Protein AF-A0A2N0QKR6-F1 (afdb_monomer)

pLDDT: mean 96.65, std 2.63, range [87.06, 98.75]

Structure (mmCIF, N/CA/C/O backbone):
data_AF-A0A2N0QKR6-F1
#
_entry.id   AF-A0A2N0QKR6-F1
#
loop_
_atom_site.group_PDB
_atom_site.id
_atom_site.type_symbol
_atom_site.label_atom_id
_atom_site.label_alt_id
_atom_site.label_comp_id
_atom_site.label_asym_id
_atom_site.label_entity_id
_atom_site.label_seq_id
_atom_site.pdbx_PDB_ins_code
_atom_site.Cartn_x
_atom_site.Cartn_y
_atom_site.Cartn_z
_atom_site.occupancy
_atom_site.B_iso_or_equiv
_atom_site.auth_seq_id
_atom_site.auth_comp_id
_atom_site.auth_asym_id
_atom_site.auth_atom_id
_atom_site.pdbx_PDB_model_num
ATOM 1 N N . LEU A 1 1 ? -4.025 -8.467 -6.795 1.00 97.25 1 LEU A N 1
ATOM 2 C CA . LEU A 1 1 ? -3.074 -8.120 -7.881 1.00 97.25 1 LEU A CA 1
ATOM 3 C C . LEU A 1 1 ? -3.768 -7.174 -8.855 1.00 97.25 1 LEU A C 1
ATOM 5 O O . LEU A 1 1 ? -4.912 -7.439 -9.198 1.00 97.25 1 LEU A O 1
ATOM 9 N N . PHE A 1 2 ? -3.111 -6.098 -9.286 1.00 98.62 2 PHE A N 1
ATOM 10 C CA . PHE A 1 2 ? -3.613 -5.198 -10.328 1.00 98.62 2 PHE A CA 1
ATOM 11 C C . PHE A 1 2 ? -2.567 -5.049 -11.436 1.00 98.62 2 PHE A C 1
ATOM 13 O O . PHE A 1 2 ? -1.386 -4.848 -11.144 1.00 98.62 2 PHE A O 1
ATOM 20 N N . THR A 1 3 ? -3.000 -5.113 -12.695 1.00 98.19 3 THR A N 1
ATOM 21 C CA . THR A 1 3 ? -2.127 -4.986 -13.870 1.00 98.19 3 THR A CA 1
ATOM 22 C C . THR A 1 3 ? -2.751 -4.052 -14.900 1.00 98.19 3 THR A C 1
ATOM 24 O O . THR A 1 3 ? -3.921 -4.194 -15.251 1.00 98.19 3 THR A O 1
ATOM 27 N N . ARG A 1 4 ? -1.953 -3.100 -15.397 1.00 97.62 4 ARG A N 1
ATOM 28 C CA . ARG A 1 4 ? -2.299 -2.180 -16.488 1.00 97.62 4 ARG A CA 1
ATOM 29 C C . ARG A 1 4 ? -1.082 -2.008 -17.395 1.00 97.62 4 ARG A C 1
ATOM 31 O O . ARG A 1 4 ? -0.143 -1.306 -17.027 1.00 97.62 4 ARG A O 1
ATOM 38 N N . GLY A 1 5 ? -1.108 -2.617 -18.581 1.00 96.88 5 GLY A N 1
ATOM 39 C CA . GLY A 1 5 ? 0.080 -2.687 -19.440 1.00 96.88 5 GLY A CA 1
ATOM 40 C C . GLY A 1 5 ? 1.240 -3.355 -18.693 1.00 96.88 5 GLY A C 1
ATOM 41 O O . GLY A 1 5 ? 1.019 -4.350 -18.013 1.00 96.88 5 GLY A O 1
ATOM 42 N N . GLN A 1 6 ? 2.433 -2.760 -18.752 1.00 97.31 6 GLN A N 1
ATOM 43 C CA . GLN A 1 6 ? 3.631 -3.198 -18.012 1.00 97.31 6 GLN A CA 1
ATOM 44 C C . GLN A 1 6 ? 3.772 -2.507 -16.641 1.00 97.31 6 GLN A C 1
ATOM 46 O O . GLN A 1 6 ? 4.870 -2.254 -16.153 1.00 97.31 6 GLN A O 1
ATOM 51 N N . THR A 1 7 ? 2.650 -2.122 -16.034 1.00 98.19 7 THR A N 1
ATOM 52 C CA . THR A 1 7 ? 2.602 -1.696 -14.636 1.00 98.19 7 THR A CA 1
ATOM 53 C C . THR A 1 7 ? 1.799 -2.716 -13.851 1.00 98.19 7 THR A C 1
ATOM 55 O O . THR A 1 7 ? 0.594 -2.869 -14.072 1.00 98.19 7 THR A O 1
ATOM 58 N N . GLN A 1 8 ? 2.449 -3.371 -12.894 1.00 98.50 8 GLN A N 1
ATOM 59 C CA . GLN A 1 8 ? 1.845 -4.386 -12.044 1.00 98.50 8 GLN A CA 1
ATOM 60 C C . GLN A 1 8 ? 2.152 -4.100 -10.573 1.00 98.50 8 GLN A C 1
ATOM 62 O O . GLN A 1 8 ? 3.306 -3.918 -10.188 1.00 98.50 8 GLN A O 1
ATOM 67 N N . ALA A 1 9 ? 1.104 -4.075 -9.749 1.00 98.50 9 ALA A N 1
ATOM 68 C CA . ALA A 1 9 ? 1.206 -3.900 -8.306 1.00 98.50 9 ALA A CA 1
ATOM 69 C C . ALA A 1 9 ? 0.435 -5.009 -7.581 1.00 98.50 9 ALA A C 1
ATOM 71 O O . ALA A 1 9 ? -0.760 -5.234 -7.819 1.00 98.50 9 ALA A O 1
ATOM 72 N N . LEU A 1 10 ? 1.116 -5.697 -6.671 1.00 98.62 10 LEU A N 1
ATOM 73 C CA . LEU A 1 10 ? 0.517 -6.638 -5.739 1.00 98.62 10 LEU A CA 1
ATOM 74 C C . LEU A 1 10 ? 0.330 -5.928 -4.403 1.00 98.62 10 LEU A C 1
ATOM 76 O O . LEU A 1 10 ? 1.304 -5.617 -3.728 1.00 98.62 10 LEU A O 1
ATOM 80 N N . SER A 1 11 ? -0.920 -5.669 -4.024 1.00 98.50 11 SER A N 1
ATOM 81 C CA . SER A 1 11 ? -1.217 -5.161 -2.689 1.00 98.50 11 SER A CA 1
ATOM 82 C C . SER A 1 11 ? -1.741 -6.275 -1.796 1.00 9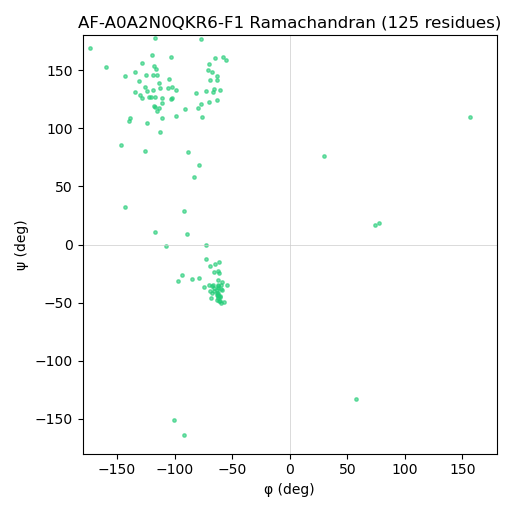8.50 11 SER A C 1
ATOM 84 O O . SER A 1 11 ? -2.585 -7.060 -2.230 1.00 98.50 11 SER A O 1
ATOM 86 N N . ILE A 1 12 ? -1.229 -6.326 -0.570 1.00 98.69 12 ILE A N 1
ATOM 87 C CA . ILE A 1 12 ? -1.669 -7.220 0.496 1.00 98.69 12 ILE A CA 1
ATOM 88 C C . ILE A 1 12 ? -2.212 -6.354 1.630 1.00 98.69 12 ILE A C 1
ATOM 90 O O . ILE A 1 12 ? -1.522 -5.442 2.092 1.00 98.69 12 ILE A O 1
ATOM 94 N N . CYS A 1 13 ? -3.436 -6.642 2.068 1.00 98.69 13 CYS A N 1
ATOM 95 C CA . CYS A 1 13 ? -4.049 -6.019 3.234 1.00 98.69 13 CYS A CA 1
ATOM 96 C C . CYS A 1 13 ? -3.907 -6.950 4.444 1.00 98.69 13 CYS A C 1
ATOM 98 O O . CYS A 1 13 ? -4.177 -8.146 4.357 1.00 98.69 13 CYS A O 1
ATOM 100 N N . THR A 1 14 ? -3.477 -6.407 5.576 1.00 98.69 14 THR A N 1
ATOM 101 C CA . THR A 1 14 ? -3.355 -7.114 6.852 1.00 98.69 14 THR A CA 1
ATOM 102 C C . THR A 1 14 ? -4.157 -6.367 7.907 1.00 98.69 14 THR A C 1
ATOM 104 O O . THR A 1 14 ? -4.037 -5.146 8.028 1.00 98.69 14 THR A O 1
ATOM 107 N N . LEU A 1 15 ? -4.971 -7.111 8.656 1.00 98.50 15 LEU A N 1
ATOM 108 C CA . LEU A 1 15 ? -5.754 -6.601 9.776 1.00 98.50 15 LEU A CA 1
ATOM 109 C C . LEU A 1 15 ? -5.064 -6.986 11.082 1.00 98.50 15 LEU A C 1
ATOM 111 O O . LEU A 1 15 ? -4.778 -8.162 11.303 1.00 98.50 15 LEU A O 1
ATOM 115 N N . GLY A 1 16 ? -4.802 -5.992 11.923 1.00 97.69 16 GLY A N 1
ATOM 116 C CA . GLY A 1 16 ? -4.239 -6.171 13.258 1.00 97.69 16 GLY A CA 1
ATOM 117 C C . GLY A 1 16 ? -5.178 -5.649 14.349 1.00 97.69 16 GLY A C 1
ATOM 118 O O . GLY A 1 16 ? -6.104 -4.882 14.053 1.00 97.69 16 GLY A O 1
ATOM 119 N N . PRO A 1 17 ? -4.967 -6.045 15.616 1.00 97.44 17 PRO A N 1
ATOM 120 C CA . PRO A 1 17 ? -5.602 -5.394 16.759 1.00 97.44 17 PRO A CA 1
ATOM 121 C C . PRO A 1 17 ? -5.308 -3.885 16.783 1.00 97.44 17 PRO A C 1
ATOM 123 O O . PRO A 1 17 ? -4.304 -3.425 16.248 1.00 97.44 17 PRO A O 1
ATOM 126 N N . LEU A 1 18 ? -6.143 -3.101 17.473 1.00 95.19 18 LEU A N 1
ATOM 127 C CA . LEU A 1 18 ? -5.927 -1.652 17.644 1.00 95.19 18 LEU A CA 1
ATOM 128 C C . LEU A 1 18 ? -4.622 -1.302 18.385 1.00 95.19 18 LEU A C 1
ATOM 130 O O . LEU A 1 18 ? -4.178 -0.165 18.325 1.00 95.19 18 LEU A O 1
ATOM 134 N N . GLY A 1 19 ? -3.984 -2.263 19.059 1.00 94.19 19 GLY A N 1
ATOM 135 C CA . GLY A 1 19 ? -2.642 -2.075 19.619 1.00 94.19 19 GLY A CA 1
ATOM 136 C C . GLY A 1 19 ? -1.535 -1.959 18.562 1.00 94.19 19 GLY A C 1
ATOM 137 O O . GLY A 1 19 ? -0.476 -1.425 18.866 1.00 94.19 19 GLY A O 1
ATOM 138 N N . ASP A 1 20 ? -1.787 -2.403 17.325 1.00 96.31 20 ASP A N 1
ATOM 139 C CA . ASP A 1 20 ? -0.813 -2.391 16.223 1.00 96.31 20 ASP A CA 1
ATOM 140 C C . ASP A 1 20 ? -0.853 -1.086 15.405 1.00 96.31 20 ASP A C 1
ATOM 142 O O . ASP A 1 20 ? -0.251 -0.994 14.331 1.00 96.31 20 ASP A O 1
ATOM 146 N N . VAL A 1 21 ? -1.586 -0.069 15.872 1.00 96.50 21 VAL A N 1
ATOM 147 C CA . VAL A 1 21 ? -1.566 1.257 15.244 1.00 96.50 21 VAL A CA 1
ATOM 148 C C . VAL A 1 21 ? -0.175 1.873 15.348 1.00 96.50 21 VAL A C 1
ATOM 150 O O . VAL A 1 21 ? 0.538 1.709 16.337 1.00 96.50 21 VAL A O 1
ATOM 153 N N . GLN A 1 22 ? 0.224 2.617 14.321 1.00 95.81 22 GLN A N 1
ATOM 154 C CA . GLN A 1 22 ? 1.514 3.291 14.342 1.00 95.81 22 GLN A CA 1
ATOM 155 C C . GLN A 1 22 ? 1.427 4.540 15.223 1.00 95.81 22 GLN A C 1
ATOM 157 O O . GLN A 1 22 ? 0.650 5.446 14.927 1.00 95.81 22 GLN A O 1
ATOM 162 N N . ILE A 1 23 ? 2.254 4.603 16.265 1.00 95.81 23 ILE A N 1
ATOM 163 C CA . ILE A 1 23 ? 2.457 5.812 17.071 1.00 95.81 23 ILE A CA 1
ATOM 164 C C . ILE A 1 23 ? 3.447 6.723 16.338 1.00 95.81 23 ILE A C 1
ATOM 166 O O . ILE A 1 23 ? 4.504 6.274 15.884 1.00 95.81 23 ILE A O 1
ATOM 170 N N . ILE A 1 24 ? 3.089 7.996 16.192 1.00 93.94 24 ILE A N 1
ATOM 171 C CA . ILE A 1 24 ? 3.895 9.029 15.547 1.00 93.94 24 ILE A CA 1
ATOM 172 C C . ILE A 1 24 ? 4.313 10.036 16.617 1.00 93.94 24 ILE A C 1
ATOM 174 O O . ILE A 1 24 ? 3.573 10.963 16.941 1.00 93.94 24 ILE A O 1
ATOM 178 N N . ASP A 1 25 ? 5.529 9.851 17.127 1.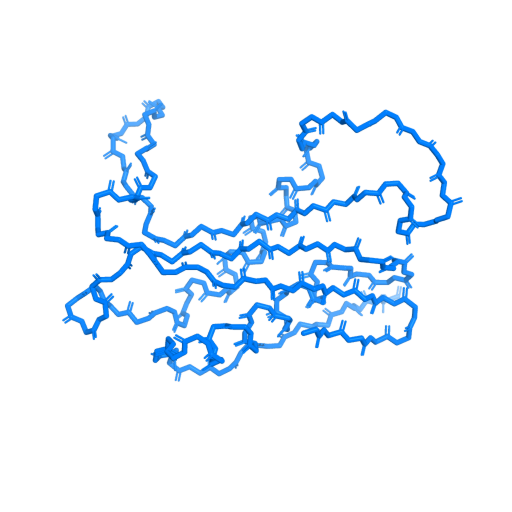00 93.19 25 ASP A N 1
ATOM 179 C CA . ASP A 1 25 ? 6.205 10.799 18.016 1.00 93.19 25 ASP A CA 1
ATOM 180 C C . ASP A 1 25 ? 6.995 11.811 17.171 1.00 93.19 25 ASP A C 1
ATOM 182 O O . ASP A 1 25 ? 8.175 11.639 16.848 1.00 93.19 25 ASP A O 1
ATOM 186 N N . GLY A 1 26 ? 6.261 12.797 16.652 1.00 91.00 26 GLY A N 1
ATOM 187 C CA . GLY A 1 26 ? 6.799 13.871 15.824 1.00 91.00 26 GLY A CA 1
ATOM 188 C C . GLY A 1 26 ? 7.204 15.100 16.638 1.00 91.00 26 GLY A C 1
ATOM 189 O O . GLY A 1 26 ? 7.306 15.083 17.854 1.00 91.00 26 GLY A O 1
ATOM 190 N N . LEU A 1 27 ? 7.387 16.231 15.955 1.00 91.88 27 LEU A N 1
ATOM 191 C CA . LEU A 1 27 ? 7.621 17.518 16.631 1.00 91.88 27 LEU A CA 1
ATOM 192 C C . LEU A 1 27 ? 6.357 18.094 17.305 1.00 91.88 27 LEU A C 1
ATOM 194 O O . LEU A 1 27 ? 6.448 19.096 18.010 1.00 91.88 27 LEU A O 1
ATOM 198 N N . GLY A 1 28 ? 5.184 17.534 16.997 1.00 90.19 28 GLY A N 1
ATOM 199 C CA . GLY A 1 28 ? 3.879 18.004 17.455 1.00 90.19 28 GLY A CA 1
ATOM 200 C C . GLY A 1 28 ? 3.331 17.187 18.622 1.00 90.19 28 GLY A C 1
ATOM 201 O O . GLY A 1 28 ? 4.081 16.643 19.424 1.00 90.19 28 GLY A O 1
ATOM 202 N N . LEU A 1 29 ? 2.002 17.116 18.709 1.00 90.19 29 LEU A N 1
ATOM 203 C CA . LEU A 1 29 ? 1.344 16.169 19.605 1.00 90.19 29 LEU A CA 1
ATOM 204 C C . LEU A 1 29 ? 1.587 14.743 19.110 1.00 90.19 29 LEU A C 1
ATOM 206 O O . LEU A 1 29 ? 1.694 14.512 17.906 1.00 90.19 29 LEU A O 1
ATOM 210 N N . GLU A 1 30 ? 1.650 13.803 20.047 1.00 91.19 30 GLU A N 1
ATOM 211 C CA . GLU A 1 30 ? 1.680 12.385 19.713 1.00 91.19 30 GLU A CA 1
ATOM 212 C C . GLU A 1 30 ? 0.371 12.010 19.008 1.00 91.19 30 GLU A C 1
ATOM 214 O O . GLU A 1 30 ? -0.727 12.239 19.523 1.00 91.19 30 GLU A O 1
ATOM 219 N N . GLU A 1 31 ? 0.497 11.450 17.809 1.00 93.25 31 GLU A N 1
ATOM 220 C CA . GLU A 1 31 ? -0.631 11.010 16.996 1.00 93.25 31 GLU A CA 1
ATOM 221 C C . GLU A 1 31 ? -0.558 9.501 16.774 1.00 93.25 31 GLU A C 1
ATOM 223 O O . GLU A 1 31 ? 0.515 8.897 16.775 1.00 93.25 31 GLU A O 1
ATOM 228 N N . SER A 1 32 ? -1.712 8.878 16.545 1.00 93.38 32 SER A N 1
ATOM 229 C CA . SER A 1 32 ? -1.781 7.471 16.158 1.00 93.38 32 SER A CA 1
ATOM 230 C C . SER A 1 32 ? -2.359 7.328 14.760 1.00 93.38 32 SER A C 1
ATOM 232 O O . SER A 1 32 ? -3.229 8.085 14.322 1.00 93.38 32 SER A O 1
ATOM 234 N N . LYS A 1 33 ? -1.860 6.330 14.039 1.00 95.12 33 LYS A N 1
ATOM 235 C CA . LYS A 1 33 ? -2.218 6.074 12.656 1.00 95.12 33 LYS A CA 1
ATOM 236 C C . LYS A 1 33 ? -2.730 4.654 12.501 1.00 95.12 33 LYS A C 1
ATOM 238 O O . LYS A 1 33 ? -1.975 3.682 12.489 1.00 95.12 33 LYS A O 1
ATOM 243 N N . ARG A 1 34 ? -4.052 4.555 12.360 1.00 96.81 34 ARG A N 1
ATOM 244 C CA . ARG A 1 34 ? -4.764 3.280 12.226 1.00 96.81 34 ARG A CA 1
ATOM 245 C C . ARG A 1 34 ? -4.681 2.674 10.829 1.00 96.81 34 ARG A C 1
ATOM 247 O O . ARG A 1 34 ? -4.730 1.456 10.694 1.00 96.81 34 ARG A O 1
ATOM 254 N N . PHE A 1 35 ? -4.553 3.509 9.802 1.00 98.12 35 PHE A N 1
ATOM 255 C CA . PHE A 1 35 ? -4.393 3.073 8.418 1.00 98.12 35 PHE A CA 1
ATOM 256 C C . PHE A 1 35 ? -2.987 3.395 7.916 1.00 98.12 35 PHE A C 1
ATOM 258 O O . PHE A 1 35 ? -2.581 4.554 7.905 1.00 98.12 35 PHE A O 1
ATOM 265 N N . MET A 1 36 ? -2.257 2.367 7.493 1.00 98.25 36 MET A N 1
ATOM 266 C CA . MET A 1 36 ? -0.878 2.461 7.019 1.00 98.25 36 MET A CA 1
ATOM 267 C C . MET A 1 36 ? -0.790 1.951 5.582 1.00 98.25 36 MET A C 1
ATOM 269 O O . MET A 1 36 ? -1.183 0.814 5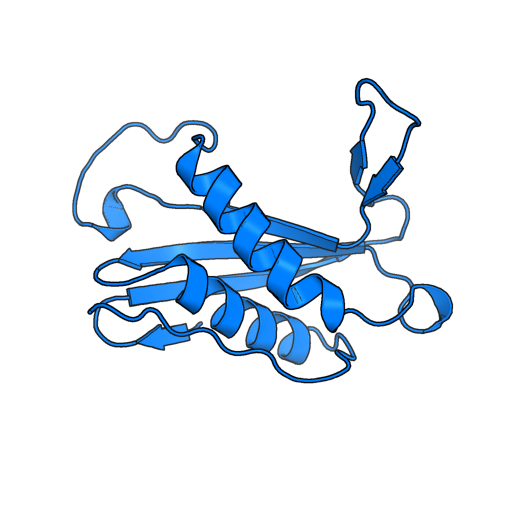.301 1.00 98.25 36 MET A O 1
ATOM 273 N N . HIS A 1 37 ? -0.222 2.755 4.680 1.00 98.44 37 HIS A N 1
ATOM 274 C CA . HIS A 1 37 ? 0.096 2.320 3.318 1.00 98.44 37 HIS A CA 1
ATOM 275 C C . HIS A 1 37 ? 1.606 2.338 3.088 1.00 98.44 37 HIS A C 1
ATOM 277 O O . HIS A 1 37 ? 2.249 3.386 3.111 1.00 98.44 37 HIS A O 1
ATOM 283 N N . HIS A 1 38 ? 2.183 1.160 2.869 1.00 98.50 38 HIS A N 1
ATOM 284 C CA . HIS A 1 38 ? 3.589 1.009 2.519 1.00 98.50 38 HIS A CA 1
ATOM 285 C C . HIS A 1 38 ? 3.711 0.651 1.045 1.00 98.50 38 HIS A C 1
ATOM 287 O O . HIS A 1 38 ? 3.006 -0.218 0.534 1.00 98.50 38 HIS A O 1
ATOM 293 N N . TYR A 1 39 ? 4.632 1.318 0.368 1.00 98.50 39 TYR A N 1
ATOM 294 C CA . TYR A 1 39 ? 4.872 1.157 -1.053 1.00 98.50 39 TYR A CA 1
ATOM 295 C C . TYR A 1 39 ? 6.327 0.746 -1.256 1.00 98.50 39 TYR A C 1
ATOM 297 O O . TYR A 1 39 ? 7.231 1.428 -0.778 1.00 98.50 39 TYR A O 1
ATOM 305 N N . ASN A 1 40 ? 6.538 -0.347 -1.981 1.00 98.00 40 ASN A N 1
ATOM 306 C CA . ASN A 1 40 ? 7.849 -0.913 -2.256 1.00 98.00 40 ASN A CA 1
ATOM 307 C C . ASN A 1 40 ? 8.107 -0.920 -3.763 1.00 98.00 40 ASN A C 1
ATOM 309 O O . ASN A 1 40 ? 7.255 -1.320 -4.560 1.00 98.00 40 ASN A O 1
ATOM 313 N N . PHE A 1 41 ? 9.297 -0.465 -4.154 1.00 97.62 41 PHE A N 1
ATOM 314 C CA . PHE A 1 41 ? 9.727 -0.393 -5.547 1.00 97.62 41 PHE A CA 1
ATOM 315 C C . PHE A 1 41 ? 11.058 -1.131 -5.729 1.00 97.62 41 PHE A C 1
ATOM 317 O O . PHE A 1 41 ? 12.124 -0.513 -5.729 1.00 97.62 41 PHE A O 1
ATOM 324 N N . PRO A 1 42 ? 11.030 -2.466 -5.835 1.00 96.56 42 PRO A N 1
ATOM 325 C CA . PRO A 1 42 ? 12.245 -3.243 -6.018 1.00 96.56 42 PRO A CA 1
ATOM 326 C C . PRO A 1 42 ? 12.835 -3.036 -7.421 1.00 96.56 42 PRO A C 1
ATOM 328 O O . PRO A 1 42 ? 12.110 -2.824 -8.393 1.00 96.56 42 PRO A O 1
ATOM 331 N N . GLN A 1 43 ? 14.159 -3.151 -7.544 1.00 95.81 43 GLN A N 1
ATOM 332 C CA . GLN A 1 43 ? 14.888 -2.893 -8.799 1.00 95.81 43 GLN A CA 1
ATOM 333 C C . GLN A 1 43 ? 14.484 -3.838 -9.940 1.00 95.81 43 GLN A C 1
ATOM 335 O O . GLN A 1 43 ? 14.429 -3.432 -11.100 1.00 95.81 43 GLN A O 1
ATOM 340 N N . PHE A 1 44 ? 14.088 -5.072 -9.609 1.00 96.44 44 PHE A N 1
ATOM 341 C CA . PHE A 1 44 ? 13.615 -6.022 -10.614 1.00 96.44 44 PHE A CA 1
ATOM 342 C C . PHE A 1 44 ? 12.349 -5.538 -11.338 1.00 96.44 44 PHE A C 1
ATOM 344 O O . PHE A 1 44 ? 12.105 -5.966 -12.460 1.00 96.44 44 PHE A O 1
ATOM 351 N N . SER A 1 45 ? 11.566 -4.627 -10.742 1.00 96.69 45 SER A N 1
ATOM 352 C CA . SER A 1 45 ? 10.331 -4.114 -11.353 1.00 96.69 45 SER A CA 1
ATOM 353 C C . SER A 1 45 ? 10.559 -3.321 -12.642 1.00 96.69 45 SER A C 1
ATOM 355 O O . SER A 1 45 ? 9.625 -3.115 -13.417 1.00 96.69 45 SER A O 1
ATOM 357 N N . VAL A 1 46 ? 11.800 -2.889 -12.881 1.00 97.31 46 VAL A N 1
ATOM 358 C CA . VAL A 1 46 ? 12.255 -2.234 -14.116 1.00 97.31 46 VAL A CA 1
ATOM 359 C C . VAL A 1 46 ? 13.330 -3.051 -14.845 1.00 97.31 46 VAL A C 1
ATOM 361 O O . VAL A 1 46 ? 13.944 -2.562 -15.785 1.00 97.31 46 VAL A O 1
ATOM 364 N N . GLY A 1 47 ? 13.561 -4.302 -14.431 1.00 96.50 47 GLY A N 1
ATOM 365 C CA . GLY A 1 47 ? 14.580 -5.175 -15.021 1.00 96.50 47 GLY A CA 1
ATOM 366 C C . GLY A 1 47 ? 16.022 -4.822 -14.643 1.00 96.50 47 GLY A C 1
ATOM 367 O O . GLY A 1 47 ? 16.950 -5.280 -15.306 1.00 96.50 47 GLY A O 1
ATOM 368 N N . GLU A 1 48 ? 16.228 -4.029 -13.590 1.00 97.06 48 GLU A N 1
ATOM 369 C CA . GLU A 1 48 ? 17.556 -3.626 -13.124 1.00 97.06 48 GLU A CA 1
ATOM 370 C C . GLU A 1 48 ? 17.993 -4.407 -11.875 1.00 97.06 48 GLU A C 1
ATOM 372 O O . GLU A 1 48 ? 17.194 -5.001 -11.144 1.00 97.06 48 GLU A O 1
ATOM 377 N N . THR A 1 49 ? 19.299 -4.394 -11.605 1.00 96.00 49 THR A N 1
ATOM 378 C CA . THR A 1 49 ? 19.885 -4.914 -10.363 1.00 96.00 49 THR A CA 1
ATOM 379 C C . THR A 1 49 ? 20.289 -3.767 -9.451 1.00 96.00 49 THR A C 1
ATOM 381 O O . THR A 1 49 ? 20.855 -2.779 -9.910 1.00 96.00 49 THR A O 1
ATOM 384 N N . GLY A 1 50 ? 20.116 -3.924 -8.142 1.00 92.12 50 GLY A N 1
ATOM 385 C CA . GLY A 1 50 ? 20.642 -2.965 -7.179 1.00 92.12 50 GLY A CA 1
ATOM 386 C C . GLY A 1 50 ? 20.453 -3.424 -5.738 1.00 92.12 50 GLY A C 1
ATOM 387 O O . GLY A 1 50 ? 19.760 -4.412 -5.484 1.00 92.12 50 GLY A O 1
ATOM 388 N N . PRO A 1 51 ? 21.086 -2.732 -4.779 1.00 89.06 51 PRO A N 1
ATOM 389 C CA . PRO A 1 51 ? 20.994 -3.099 -3.377 1.00 89.06 51 PRO A CA 1
ATOM 390 C C . PRO A 1 51 ? 19.570 -2.882 -2.861 1.00 89.06 51 PRO A C 1
ATOM 392 O O . PRO A 1 51 ? 19.003 -1.799 -3.016 1.00 89.06 51 PRO A O 1
ATOM 395 N N . MET A 1 52 ? 19.018 -3.889 -2.187 1.00 87.94 52 MET A N 1
ATOM 396 C CA . MET A 1 52 ? 17.777 -3.737 -1.433 1.00 87.94 52 MET A CA 1
ATOM 397 C C . MET A 1 52 ? 18.101 -2.995 -0.130 1.00 87.94 52 MET A C 1
ATOM 399 O O . MET A 1 52 ? 18.816 -3.508 0.730 1.00 87.94 52 MET A O 1
ATOM 403 N N . ARG A 1 53 ? 17.643 -1.748 -0.022 1.00 87.88 53 ARG A N 1
ATOM 404 C CA . ARG A 1 53 ? 17.785 -0.900 1.171 1.00 87.88 53 ARG A CA 1
ATOM 405 C C . ARG A 1 53 ? 16.399 -0.573 1.726 1.00 87.88 53 ARG A C 1
ATOM 407 O O . ARG A 1 53 ? 15.390 -0.972 1.152 1.00 87.88 53 ARG A O 1
ATOM 414 N N . GLY A 1 54 ? 16.358 0.157 2.841 1.00 90.19 54 GLY A N 1
ATOM 415 C CA . GLY A 1 54 ? 15.114 0.769 3.307 1.00 90.19 54 GLY A CA 1
ATOM 416 C C . GLY A 1 54 ? 14.505 1.708 2.251 1.00 90.19 54 GLY A C 1
ATOM 417 O O . GLY A 1 54 ? 15.217 2.138 1.336 1.00 90.19 54 GLY A O 1
ATOM 418 N N . PRO A 1 55 ? 13.209 2.039 2.376 1.00 94.75 55 PRO A N 1
ATOM 419 C CA . PRO A 1 55 ? 12.493 2.828 1.382 1.00 94.75 55 PRO A CA 1
ATOM 420 C C . PRO A 1 55 ? 13.126 4.214 1.218 1.00 94.75 55 PRO A C 1
ATOM 422 O O . PRO A 1 55 ? 13.412 4.915 2.193 1.00 94.75 55 PRO A O 1
ATOM 425 N N . GLY A 1 56 ? 13.341 4.619 -0.030 1.00 95.56 56 GLY A N 1
ATOM 426 C CA . GLY A 1 56 ? 13.785 5.958 -0.374 1.00 95.56 56 GLY A CA 1
ATOM 427 C C . GLY A 1 56 ? 12.654 6.986 -0.299 1.00 95.56 56 GLY A C 1
ATOM 428 O O . GLY A 1 56 ? 11.480 6.687 -0.072 1.00 95.56 56 GLY A O 1
ATOM 429 N N . ARG A 1 57 ? 13.005 8.254 -0.545 1.00 97.50 57 ARG A N 1
ATOM 430 C CA . ARG A 1 57 ? 12.038 9.368 -0.521 1.00 97.50 57 ARG A CA 1
ATOM 431 C C . ARG A 1 57 ? 10.902 9.192 -1.532 1.00 97.50 57 ARG A C 1
ATOM 433 O O . ARG A 1 57 ? 9.778 9.597 -1.252 1.00 97.50 57 ARG A O 1
ATOM 440 N N . ARG A 1 58 ? 11.185 8.596 -2.698 1.00 96.06 58 ARG A N 1
ATOM 441 C CA . ARG A 1 58 ? 10.174 8.337 -3.733 1.00 96.06 58 ARG A CA 1
ATOM 442 C C . ARG A 1 58 ? 9.172 7.285 -3.271 1.00 96.06 58 ARG A C 1
ATOM 444 O O . ARG A 1 58 ? 7.977 7.509 -3.435 1.00 96.06 58 ARG A O 1
ATOM 451 N N . GLU A 1 59 ? 9.634 6.174 -2.692 1.00 97.06 59 GLU A N 1
ATOM 452 C CA . GLU A 1 59 ? 8.730 5.150 -2.167 1.00 97.06 59 GLU A CA 1
ATOM 453 C C . GLU A 1 59 ? 7.833 5.701 -1.061 1.00 97.06 59 GLU A C 1
ATOM 455 O O . GLU A 1 59 ? 6.620 5.512 -1.113 1.00 97.06 59 GLU A O 1
ATOM 460 N N . ILE A 1 60 ? 8.405 6.471 -0.130 1.00 97.94 60 ILE A N 1
ATOM 461 C CA . ILE A 1 60 ? 7.645 7.139 0.933 1.00 97.94 60 ILE A CA 1
ATOM 462 C C . ILE A 1 60 ? 6.611 8.105 0.336 1.00 97.94 60 ILE A C 1
ATOM 464 O O . ILE A 1 60 ? 5.451 8.095 0.742 1.00 97.94 60 ILE A O 1
ATOM 468 N N . GLY A 1 61 ? 6.998 8.912 -0.657 1.00 98.31 61 GLY A N 1
ATOM 469 C CA . GLY A 1 61 ? 6.089 9.850 -1.321 1.00 98.31 61 GLY A CA 1
ATOM 470 C C . GLY A 1 61 ? 4.934 9.160 -2.054 1.00 98.31 61 GLY A C 1
ATOM 471 O O . GLY A 1 61 ? 3.791 9.603 -1.960 1.00 98.31 61 GLY A O 1
ATOM 472 N N . HIS A 1 62 ? 5.204 8.057 -2.755 1.00 98.25 62 HIS A N 1
ATOM 473 C CA . HIS A 1 62 ? 4.171 7.265 -3.428 1.00 98.25 62 HIS A CA 1
ATOM 474 C C . HIS A 1 62 ? 3.252 6.540 -2.437 1.00 98.25 62 HIS A C 1
ATOM 476 O O . HIS A 1 62 ? 2.041 6.524 -2.656 1.00 98.25 62 HIS A O 1
ATOM 482 N N . GLY A 1 63 ? 3.801 5.998 -1.345 1.00 98.00 63 GLY A N 1
ATOM 483 C CA . GLY A 1 63 ? 3.018 5.412 -0.256 1.00 98.00 63 GLY A CA 1
ATOM 484 C C . GLY A 1 63 ? 2.086 6.440 0.379 1.00 98.00 63 GLY A C 1
ATOM 485 O O . GLY A 1 63 ? 0.883 6.221 0.448 1.00 98.00 63 GLY A O 1
ATOM 486 N N . ALA A 1 64 ? 2.602 7.626 0.712 1.00 98.00 64 ALA A N 1
ATOM 487 C CA . ALA A 1 64 ? 1.800 8.717 1.262 1.00 98.00 64 ALA A CA 1
ATOM 488 C C . ALA A 1 64 ? 0.705 9.210 0.296 1.00 98.00 64 ALA A C 1
ATOM 490 O O . ALA A 1 64 ? -0.390 9.561 0.734 1.00 98.00 64 ALA A O 1
ATOM 491 N N . LEU A 1 65 ? 0.971 9.233 -1.017 1.00 97.94 65 LEU A N 1
ATOM 492 C CA . LEU A 1 65 ? -0.048 9.548 -2.024 1.00 97.94 65 LEU A CA 1
ATOM 493 C C . LEU A 1 65 ? -1.175 8.507 -2.021 1.00 97.94 65 LEU A C 1
ATOM 495 O O . LEU A 1 65 ? -2.348 8.882 -2.003 1.00 97.94 65 LEU A O 1
ATOM 499 N N . GLY A 1 66 ? -0.822 7.219 -2.029 1.00 97.38 66 GLY A N 1
ATOM 500 C CA . GLY A 1 66 ? -1.794 6.129 -1.978 1.00 97.38 66 GLY A CA 1
ATOM 501 C C . GLY A 1 66 ? -2.605 6.146 -0.687 1.00 97.38 66 GLY A C 1
ATOM 502 O O . GLY A 1 66 ? -3.827 6.023 -0.712 1.00 97.38 66 GLY A O 1
ATOM 503 N N . GLU A 1 67 ? -1.936 6.398 0.432 1.00 97.88 67 GLU A N 1
ATOM 504 C CA . GLU A 1 67 ? -2.573 6.516 1.731 1.00 97.88 67 GLU A CA 1
ATOM 505 C C . GLU A 1 67 ? -3.603 7.639 1.777 1.00 97.88 67 GLU A C 1
ATOM 507 O O . GLU A 1 67 ? -4.744 7.405 2.163 1.00 97.88 67 GLU A O 1
ATOM 512 N N . ARG A 1 68 ? -3.232 8.846 1.331 1.00 97.75 68 ARG A N 1
ATOM 513 C CA . ARG A 1 68 ? -4.143 9.999 1.297 1.00 97.75 68 ARG A CA 1
ATOM 514 C C . ARG A 1 68 ? -5.372 9.731 0.437 1.00 97.75 68 ARG A C 1
ATOM 516 O O . ARG A 1 68 ? -6.465 10.141 0.813 1.00 97.75 68 ARG A O 1
ATOM 523 N N . ALA A 1 69 ? -5.200 9.049 -0.695 1.00 97.69 69 ALA A N 1
ATOM 524 C CA . ALA A 1 69 ? -6.307 8.706 -1.582 1.00 97.69 69 ALA A CA 1
ATOM 525 C C . ALA A 1 69 ? -7.291 7.716 -0.934 1.00 97.69 69 ALA A C 1
ATOM 527 O O . ALA A 1 69 ? -8.501 7.861 -1.085 1.00 97.69 69 ALA A O 1
ATOM 528 N N . LEU A 1 70 ? -6.779 6.723 -0.204 1.00 98.00 70 LEU A N 1
ATOM 529 C CA . LEU A 1 70 ? -7.590 5.661 0.396 1.00 98.00 70 LEU A CA 1
ATOM 530 C C . LEU A 1 70 ? -8.172 6.050 1.758 1.00 98.00 70 LEU A C 1
ATOM 532 O O . LEU A 1 70 ? -9.264 5.601 2.092 1.00 98.00 70 LEU A O 1
ATOM 536 N N . LEU A 1 71 ? -7.500 6.916 2.522 1.00 97.56 71 LEU A N 1
ATOM 537 C CA . LEU A 1 71 ? -7.931 7.336 3.859 1.00 97.56 71 LEU A CA 1
ATOM 538 C C . LEU A 1 71 ? -9.363 7.895 3.863 1.00 97.56 71 LEU A C 1
ATOM 540 O O . LEU A 1 71 ? -10.116 7.646 4.800 1.00 97.56 71 LEU A O 1
ATOM 544 N N . ALA A 1 72 ? -9.765 8.584 2.790 1.00 96.31 72 ALA A N 1
ATOM 545 C CA . ALA A 1 72 ? -11.106 9.150 2.640 1.00 96.31 72 ALA A CA 1
ATOM 546 C C . ALA A 1 72 ? -12.235 8.098 2.642 1.00 96.31 72 ALA A C 1
ATOM 548 O O . ALA A 1 72 ? -13.374 8.423 2.982 1.00 96.31 72 ALA A O 1
ATOM 549 N N . VAL A 1 73 ? -11.933 6.847 2.275 1.00 98.00 73 VAL A N 1
ATOM 550 C CA . VAL A 1 73 ? -12.914 5.752 2.203 1.00 98.00 73 VAL A CA 1
ATOM 551 C C . VAL A 1 73 ? -12.768 4.727 3.325 1.00 98.00 73 VAL A C 1
ATOM 553 O O . VAL A 1 73 ? -13.568 3.794 3.388 1.00 98.00 73 VAL A O 1
ATOM 556 N N . ILE A 1 74 ? -11.794 4.895 4.222 1.00 98.00 74 ILE A N 1
ATOM 557 C CA . ILE A 1 74 ? -11.635 4.023 5.388 1.00 98.00 74 ILE A CA 1
ATOM 558 C C . ILE A 1 74 ? -12.845 4.213 6.332 1.00 98.00 74 ILE A C 1
ATOM 560 O O . ILE A 1 74 ? -13.259 5.354 6.577 1.00 98.00 74 ILE A O 1
ATOM 564 N N . PRO A 1 75 ? -13.457 3.120 6.833 1.00 97.56 75 PRO A N 1
ATOM 565 C CA . PRO A 1 75 ? -14.558 3.187 7.801 1.00 97.56 75 PRO A CA 1
ATOM 566 C C . PRO A 1 75 ? -14.092 3.789 9.126 1.00 97.56 75 PRO A C 1
ATOM 568 O O . PRO A 1 75 ? -12.902 3.769 9.425 1.00 97.56 75 PRO A O 1
ATOM 571 N N . ASP A 1 76 ? -15.010 4.281 9.951 1.00 96.94 76 ASP A N 1
ATOM 572 C CA . ASP A 1 76 ? -14.656 4.790 11.276 1.00 96.94 76 ASP A CA 1
ATOM 573 C C . ASP A 1 76 ? -14.237 3.629 12.206 1.00 96.94 76 ASP A C 1
ATOM 575 O O . ASP A 1 76 ? -14.635 2.480 12.014 1.00 96.94 76 A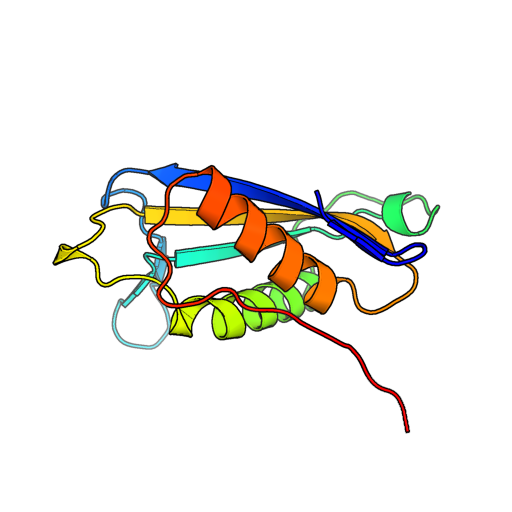SP A O 1
ATOM 579 N N . GLU A 1 77 ? -13.437 3.910 13.240 1.00 95.94 77 GLU A N 1
ATOM 580 C CA . GLU A 1 77 ? -12.936 2.876 14.168 1.00 95.94 77 GLU A CA 1
ATOM 581 C C . GLU A 1 77 ? -14.061 2.115 14.883 1.00 95.94 77 GLU A C 1
ATOM 583 O O . GLU A 1 77 ? -13.986 0.899 15.030 1.00 95.94 77 GLU A O 1
ATOM 588 N N . LYS A 1 78 ? -15.135 2.817 15.260 1.00 96.56 78 LYS A N 1
ATOM 589 C CA . LYS A 1 78 ? -16.330 2.235 15.893 1.00 96.56 78 LYS A CA 1
ATOM 590 C C . LYS A 1 78 ? -17.008 1.156 15.036 1.00 96.56 78 LYS A C 1
ATOM 592 O O . LYS A 1 78 ? -17.587 0.226 15.586 1.00 96.56 78 LYS A O 1
ATOM 597 N N . ASP A 1 79 ? -16.937 1.294 13.712 1.00 96.62 79 ASP A N 1
ATOM 598 C CA . ASP A 1 79 ? -17.613 0.412 12.757 1.00 96.62 79 ASP A CA 1
ATOM 599 C C . ASP A 1 79 ? -16.674 -0.715 12.302 1.00 96.62 79 ASP A C 1
ATOM 601 O O . ASP A 1 79 ? -17.122 -1.796 11.923 1.00 96.62 79 ASP A O 1
ATOM 605 N N . PHE A 1 80 ? -15.360 -0.470 12.347 1.00 97.88 80 PHE A N 1
ATOM 606 C CA . PHE A 1 80 ? -14.339 -1.441 11.975 1.00 97.88 80 PHE A CA 1
ATOM 607 C C . PHE A 1 80 ? -13.071 -1.279 12.841 1.00 97.88 80 PHE A C 1
ATOM 609 O O . PHE A 1 80 ? -12.124 -0.590 12.433 1.00 97.88 80 PHE A O 1
ATOM 616 N N . PRO A 1 81 ? -13.033 -1.913 14.032 1.00 97.12 81 PRO A N 1
ATOM 617 C CA . PRO A 1 81 ? -12.015 -1.685 15.062 1.00 97.12 81 PRO A CA 1
ATOM 618 C C . PRO A 1 81 ? -10.735 -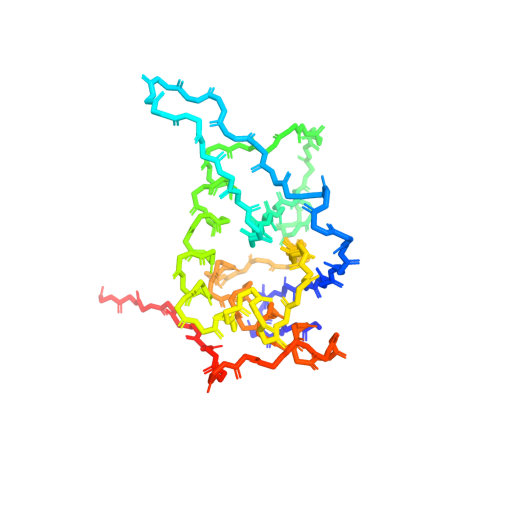2.496 14.809 1.00 97.12 81 PRO A C 1
ATOM 620 O O . PRO A 1 81 ? -10.301 -3.296 15.636 1.00 97.12 81 PRO A O 1
ATOM 623 N N . TYR A 1 82 ? -10.123 -2.286 13.645 1.00 98.25 82 TYR A N 1
ATOM 624 C CA . TYR A 1 82 ? -8.857 -2.904 13.253 1.00 98.25 82 TYR A CA 1
ATOM 625 C C . TYR A 1 82 ? -7.833 -1.843 12.859 1.00 98.25 82 TYR A C 1
ATOM 627 O O . TYR A 1 82 ? -8.180 -0.822 12.250 1.00 98.25 82 TYR A O 1
ATOM 635 N N . ALA A 1 83 ? -6.564 -2.122 13.157 1.00 98.19 83 ALA A N 1
ATOM 636 C CA . ALA A 1 83 ? -5.446 -1.504 12.461 1.00 98.19 83 ALA A CA 1
ATOM 637 C C . ALA A 1 83 ? -5.358 -2.119 11.058 1.00 98.19 83 ALA A C 1
ATOM 639 O O . ALA A 1 83 ? -5.426 -3.339 10.896 1.00 98.19 83 ALA A O 1
ATOM 640 N N . ILE A 1 84 ? -5.236 -1.278 10.035 1.00 98.56 84 ILE A N 1
ATOM 641 C CA . ILE A 1 84 ? -5.250 -1.696 8.633 1.00 98.56 84 ILE A CA 1
ATOM 642 C C . ILE A 1 84 ? -3.896 -1.349 8.029 1.00 98.56 84 ILE A C 1
ATOM 644 O O . ILE A 1 84 ? -3.526 -0.177 7.938 1.00 98.56 84 ILE A O 1
ATOM 648 N N . ARG A 1 85 ? -3.170 -2.365 7.565 1.00 98.62 85 ARG A N 1
ATOM 649 C CA . ARG A 1 85 ? -1.903 -2.185 6.857 1.00 98.62 85 ARG A CA 1
ATOM 650 C C . ARG A 1 85 ? -2.017 -2.717 5.439 1.00 98.62 85 ARG A C 1
ATOM 652 O O . ARG A 1 85 ? -2.217 -3.909 5.236 1.00 98.62 85 ARG A O 1
ATOM 659 N N . CYS A 1 86 ? -1.826 -1.842 4.462 1.00 98.56 86 CYS A N 1
ATOM 660 C CA . CYS A 1 86 ? -1.660 -2.220 3.066 1.00 98.56 86 CYS A CA 1
ATOM 661 C C . CYS A 1 86 ? -0.183 -2.121 2.685 1.00 98.56 86 CYS A C 1
ATOM 663 O O . CYS A 1 86 ? 0.430 -1.066 2.838 1.00 98.56 86 CYS A O 1
ATOM 665 N N . VAL A 1 87 ? 0.387 -3.201 2.158 1.00 98.69 87 VAL A N 1
ATOM 666 C CA . VAL A 1 87 ? 1.718 -3.186 1.536 1.00 98.69 87 VAL A CA 1
ATOM 667 C C . VAL A 1 87 ? 1.536 -3.391 0.043 1.00 98.69 87 VAL A C 1
ATOM 669 O O . VAL A 1 87 ? 0.854 -4.324 -0.366 1.00 98.69 87 VAL A O 1
ATOM 672 N N . SER A 1 88 ? 2.089 -2.495 -0.768 1.00 98.50 88 SER A N 1
ATOM 673 C CA . SER A 1 88 ? 2.042 -2.555 -2.227 1.00 98.50 88 SER A CA 1
ATOM 674 C C . SER A 1 88 ? 3.428 -2.843 -2.781 1.00 98.50 88 SER A C 1
ATOM 676 O O . SER A 1 88 ? 4.298 -1.975 -2.759 1.00 98.50 88 SER A O 1
ATOM 678 N N . GLU A 1 89 ? 3.599 -4.050 -3.304 1.00 98.25 89 GLU A N 1
ATOM 679 C CA . GLU A 1 89 ? 4.795 -4.496 -4.007 1.00 98.25 89 GLU A CA 1
ATOM 680 C C . GLU A 1 89 ? 4.640 -4.207 -5.498 1.00 98.25 89 GLU A C 1
ATOM 682 O O . GLU A 1 89 ? 3.747 -4.744 -6.163 1.00 98.25 89 GLU A O 1
ATOM 687 N N . VAL A 1 90 ? 5.494 -3.342 -6.039 1.00 98.31 90 VAL A N 1
ATOM 688 C CA . VAL A 1 90 ? 5.545 -3.113 -7.483 1.00 98.31 90 VAL A CA 1
ATOM 689 C C . VAL A 1 90 ? 6.334 -4.243 -8.131 1.00 98.31 90 VAL A C 1
ATOM 691 O O . VAL A 1 90 ? 7.518 -4.415 -7.859 1.00 98.31 90 VAL A O 1
ATOM 694 N N . LEU A 1 91 ? 5.668 -5.005 -8.996 1.00 98.12 91 LEU A N 1
ATOM 695 C CA . LEU A 1 91 ? 6.255 -6.157 -9.682 1.00 98.12 91 LEU A CA 1
ATOM 696 C C . LEU A 1 91 ? 6.741 -5.805 -11.090 1.00 98.12 91 LEU A C 1
ATOM 698 O O . LEU A 1 91 ? 7.745 -6.343 -11.536 1.00 98.12 91 LEU A O 1
ATOM 702 N N . GLU A 1 92 ? 6.071 -4.858 -11.749 1.00 98.19 92 GLU A N 1
ATOM 703 C CA . GLU A 1 92 ? 6.465 -4.300 -13.047 1.00 98.19 92 GLU A CA 1
ATOM 704 C C . GLU A 1 92 ? 6.146 -2.802 -13.082 1.00 98.19 92 GLU A C 1
ATOM 706 O O . GLU A 1 92 ? 5.142 -2.358 -12.507 1.00 98.19 92 GLU A O 1
ATOM 711 N N . SER A 1 93 ? 6.980 -2.010 -13.756 1.00 97.38 93 SER A N 1
ATOM 712 C CA . SER A 1 93 ? 6.830 -0.558 -13.818 1.00 97.38 93 SER A CA 1
ATOM 713 C C . SER A 1 93 ? 7.100 0.013 -15.209 1.00 97.38 93 SER A C 1
ATOM 715 O O . SER A 1 93 ? 8.250 0.190 -15.600 1.00 97.38 93 SER A O 1
ATOM 717 N N . ASN A 1 94 ? 6.041 0.466 -15.884 1.00 95.62 94 ASN A N 1
ATOM 718 C CA . ASN A 1 94 ? 6.133 1.282 -17.101 1.00 95.62 94 ASN A CA 1
ATOM 719 C C . ASN A 1 94 ? 5.032 2.363 -17.174 1.00 95.62 94 ASN A C 1
ATOM 721 O O . ASN A 1 94 ? 4.500 2.688 -18.233 1.00 95.62 94 ASN A O 1
ATOM 725 N N . GLY A 1 95 ? 4.610 2.894 -16.024 1.00 89.56 95 GLY A N 1
ATOM 726 C CA . GLY A 1 95 ? 3.580 3.934 -15.979 1.00 89.56 95 GLY A CA 1
ATOM 727 C C . GLY A 1 95 ? 2.840 4.006 -14.652 1.00 89.56 95 GLY A C 1
ATOM 728 O O . GLY A 1 95 ? 2.035 3.133 -14.337 1.00 89.56 95 GLY A O 1
ATOM 729 N N . SER A 1 96 ? 3.088 5.078 -13.900 1.00 91.19 96 SER A N 1
ATOM 730 C CA . SER A 1 96 ? 2.467 5.438 -12.615 1.00 91.19 96 SER A CA 1
ATOM 731 C C . SER A 1 96 ? 2.003 4.270 -11.737 1.00 91.19 96 SER A C 1
ATOM 733 O O . SER A 1 96 ? 0.815 3.963 -11.590 1.00 91.19 96 SER A O 1
ATOM 735 N N . THR A 1 97 ? 2.989 3.640 -11.115 1.00 96.69 97 THR A N 1
ATOM 736 C CA . THR A 1 97 ? 2.833 2.556 -10.142 1.00 96.69 97 THR A CA 1
ATOM 737 C C . THR A 1 97 ? 2.142 2.997 -8.852 1.00 96.69 97 THR A C 1
ATOM 739 O O . THR A 1 97 ? 1.520 2.173 -8.194 1.00 96.69 97 THR A O 1
ATOM 742 N N . SER A 1 98 ? 2.175 4.289 -8.510 1.00 96.94 98 SER A N 1
ATOM 743 C CA . SER A 1 98 ? 1.418 4.845 -7.378 1.00 96.94 98 SER A CA 1
ATOM 744 C C . SER A 1 98 ? -0.097 4.806 -7.607 1.00 96.94 98 SER A C 1
ATOM 746 O O . SER A 1 98 ? -0.867 4.537 -6.691 1.00 96.94 98 SER A O 1
ATOM 748 N N . GLN A 1 99 ? -0.548 5.007 -8.846 1.00 98.31 99 GLN A N 1
ATOM 749 C CA . GLN A 1 99 ? -1.966 4.866 -9.192 1.00 98.31 99 GLN A CA 1
ATOM 750 C C . GLN A 1 99 ? -2.372 3.390 -9.245 1.00 98.31 99 GLN A C 1
ATOM 752 O O . GLN A 1 99 ? -3.455 3.022 -8.796 1.00 98.31 99 GLN A O 1
ATOM 757 N N . ALA A 1 100 ? -1.469 2.525 -9.720 1.00 98.38 100 ALA A N 1
ATOM 758 C CA . ALA A 1 100 ? -1.669 1.081 -9.661 1.00 98.38 100 ALA A CA 1
ATOM 759 C C . ALA A 1 100 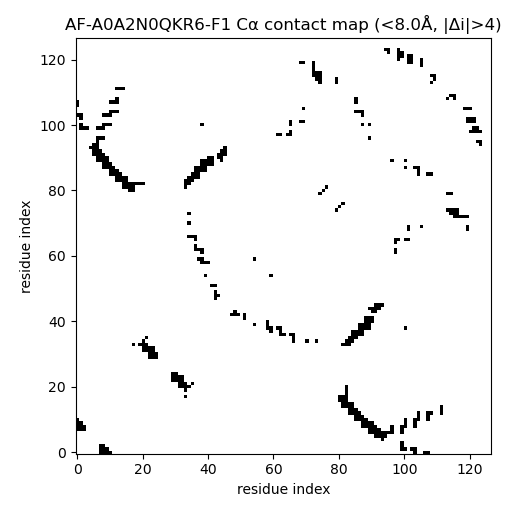? -1.772 0.566 -8.215 1.00 98.38 100 ALA A C 1
ATOM 761 O O . ALA A 1 100 ? -2.607 -0.298 -7.953 1.00 98.38 100 ALA A O 1
ATOM 762 N N . SER A 1 101 ? -0.996 1.114 -7.268 1.00 98.44 101 SER A N 1
ATOM 763 C CA . SER A 1 101 ? -1.098 0.724 -5.858 1.00 98.44 101 SER A CA 1
ATOM 764 C C . SER A 1 101 ? -2.426 1.136 -5.225 1.00 98.44 101 SER A C 1
ATOM 766 O O . SER A 1 101 ? -2.961 0.365 -4.442 1.00 98.44 101 SER A O 1
ATOM 768 N N . ILE A 1 102 ? -3.014 2.280 -5.598 1.00 98.69 102 ILE A N 1
ATOM 769 C CA . ILE A 1 102 ? -4.358 2.678 -5.128 1.00 98.69 102 ILE A CA 1
ATOM 770 C C . ILE A 1 102 ? -5.417 1.664 -5.581 1.00 98.69 102 ILE A C 1
ATOM 772 O O . ILE A 1 102 ? -6.203 1.179 -4.763 1.00 98.69 102 ILE A O 1
ATOM 776 N N . CYS A 1 103 ? -5.411 1.296 -6.867 1.00 98.56 103 CYS A N 1
ATOM 777 C CA . CYS A 1 103 ? -6.334 0.292 -7.398 1.00 98.56 103 CYS A CA 1
ATOM 778 C C . CYS A 1 103 ? -6.118 -1.075 -6.729 1.00 98.56 103 CYS A C 1
ATOM 780 O O . CYS A 1 103 ? -7.073 -1.720 -6.300 1.00 98.56 103 CYS A O 1
ATOM 782 N N . ALA A 1 104 ? -4.859 -1.507 -6.600 1.00 98.62 104 ALA A N 1
ATOM 783 C CA . ALA A 1 104 ? -4.511 -2.778 -5.973 1.00 98.62 104 ALA A CA 1
ATOM 784 C C . ALA A 1 104 ? -4.933 -2.833 -4.498 1.00 98.62 104 ALA A C 1
ATOM 786 O O . ALA A 1 104 ? -5.489 -3.841 -4.071 1.00 98.62 104 ALA A O 1
ATOM 787 N N . SER A 1 105 ? -4.690 -1.770 -3.727 1.00 98.69 105 SER A N 1
ATOM 788 C CA . SER A 1 105 ? -5.056 -1.700 -2.309 1.00 98.69 105 SER A CA 1
ATOM 789 C C . SER A 1 105 ? -6.563 -1.611 -2.105 1.00 98.69 105 SER A C 1
ATOM 791 O O . SER A 1 105 ? -7.066 -2.227 -1.175 1.00 98.69 105 SER A O 1
ATOM 793 N N . THR A 1 106 ? -7.303 -0.931 -2.986 1.00 98.75 106 THR A N 1
ATOM 794 C CA . THR A 1 106 ? -8.777 -0.951 -2.954 1.00 98.75 106 THR A CA 1
ATOM 795 C C . THR A 1 106 ? -9.296 -2.383 -3.065 1.00 98.75 106 THR A C 1
ATOM 797 O O . THR A 1 106 ? -10.077 -2.820 -2.224 1.00 98.75 106 THR A O 1
ATOM 800 N N . LEU A 1 107 ? -8.801 -3.143 -4.049 1.00 98.62 107 LEU A N 1
ATOM 801 C CA . LEU A 1 107 ? -9.170 -4.549 -4.225 1.00 98.62 107 LEU A CA 1
ATOM 802 C C . LEU A 1 107 ? -8.742 -5.411 -3.029 1.00 98.62 107 LEU A C 1
ATOM 804 O O . LEU A 1 107 ? -9.527 -6.226 -2.560 1.00 98.62 107 LEU A O 1
ATOM 808 N N . ALA A 1 108 ? -7.527 -5.211 -2.510 1.00 98.75 108 ALA A N 1
ATOM 809 C CA . ALA A 1 108 ? -7.012 -5.970 -1.370 1.00 98.75 108 ALA A CA 1
ATOM 810 C C . ALA A 1 108 ? -7.794 -5.703 -0.074 1.00 98.75 108 ALA A C 1
ATOM 812 O O . ALA A 1 108 ? -8.013 -6.620 0.709 1.00 98.75 108 ALA A O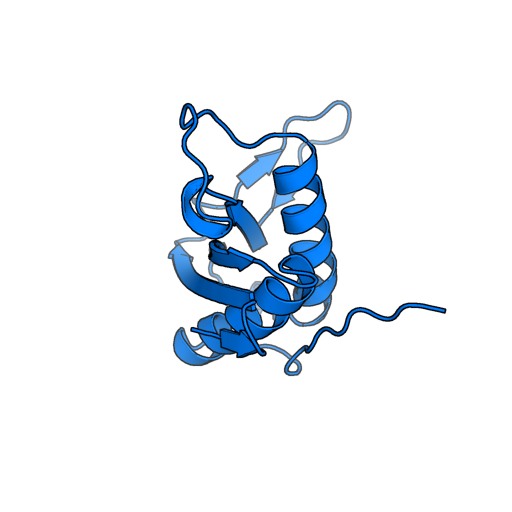 1
ATOM 813 N N . MET A 1 109 ? -8.231 -4.462 0.157 1.00 98.62 109 MET A N 1
ATOM 814 C CA . MET A 1 109 ? -9.077 -4.115 1.301 1.00 98.62 109 MET A CA 1
ATOM 815 C C . MET A 1 109 ? -10.467 -4.744 1.184 1.00 98.62 109 MET A C 1
ATOM 817 O O . MET A 1 109 ? -10.974 -5.269 2.171 1.00 98.62 109 MET A O 1
ATOM 821 N N . MET A 1 110 ? -11.063 -4.732 -0.013 1.00 98.50 110 MET A N 1
ATOM 822 C CA . MET A 1 110 ? -12.348 -5.395 -0.260 1.00 98.50 110 MET A CA 1
ATOM 823 C C . MET A 1 110 ? -12.252 -6.911 -0.045 1.00 98.50 110 MET A C 1
ATOM 825 O O . MET A 1 110 ? -13.122 -7.484 0.603 1.00 98.50 110 MET A O 1
ATOM 829 N N . ASP A 1 111 ? -11.183 -7.542 -0.537 1.00 98.50 111 ASP A N 1
ATOM 830 C CA . ASP A 1 111 ? -10.909 -8.974 -0.347 1.00 98.50 111 ASP A CA 1
ATOM 831 C C . ASP A 1 111 ? -10.692 -9.333 1.134 1.00 98.50 111 ASP A C 1
ATOM 833 O O . ASP A 1 111 ? -11.226 -10.319 1.631 1.00 98.50 111 ASP A O 1
ATOM 837 N N . ALA A 1 112 ? -10.001 -8.467 1.882 1.00 98.19 112 ALA A N 1
ATOM 838 C CA . ALA A 1 112 ? -9.818 -8.609 3.326 1.00 98.19 112 ALA A CA 1
ATOM 839 C C . ALA A 1 112 ? -11.084 -8.305 4.158 1.00 98.19 112 ALA A C 1
ATOM 841 O O . ALA A 1 112 ? -11.035 -8.381 5.386 1.00 98.19 112 ALA A O 1
ATOM 842 N N . GLY A 1 113 ? -12.206 -7.944 3.525 1.00 98.19 113 GLY A N 1
ATOM 843 C CA . GLY A 1 113 ? -13.471 -7.662 4.206 1.00 98.19 113 GLY A CA 1
ATOM 844 C C . GLY A 1 113 ? -13.542 -6.293 4.887 1.00 98.19 113 GLY A C 1
ATOM 845 O O . GLY A 1 113 ? -14.395 -6.088 5.749 1.00 98.19 113 GLY A O 1
ATOM 846 N N . VAL A 1 114 ? -12.672 -5.344 4.522 1.00 98.44 114 VAL A N 1
ATOM 847 C CA . VAL A 1 114 ? -12.752 -3.963 5.019 1.00 98.44 114 VAL A CA 1
ATOM 848 C C . VAL A 1 114 ? -13.981 -3.281 4.398 1.00 98.44 114 VAL A C 1
ATOM 850 O O . VAL A 1 114 ? -14.051 -3.171 3.169 1.00 98.44 114 VAL A O 1
ATOM 853 N N . PRO A 1 115 ? -14.934 -2.763 5.198 1.00 98.06 115 PRO A N 1
ATOM 854 C CA . PRO A 1 115 ? -16.137 -2.108 4.692 1.00 98.06 115 PRO A CA 1
ATOM 855 C C . PRO A 1 115 ? -15.831 -0.670 4.240 1.00 98.06 115 PRO A C 1
ATOM 857 O O . PR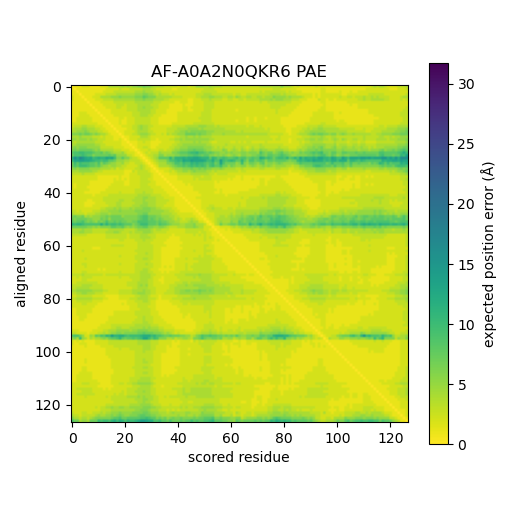O A 1 115 ? -16.234 0.305 4.875 1.00 98.06 115 PRO A O 1
ATOM 860 N N . ILE A 1 116 ? -15.067 -0.523 3.154 1.00 98.38 116 ILE A N 1
ATOM 861 C CA . ILE A 1 116 ? -14.734 0.787 2.580 1.00 98.38 116 ILE A CA 1
ATOM 862 C C . ILE A 1 116 ? -15.994 1.508 2.076 1.00 98.38 116 ILE A C 1
ATOM 864 O O . ILE A 1 116 ? -16.885 0.893 1.491 1.00 98.38 116 ILE A O 1
ATOM 868 N N . LYS A 1 117 ? -16.057 2.832 2.268 1.00 98.06 117 LYS A N 1
ATOM 869 C CA . LYS A 1 117 ? -17.230 3.666 1.921 1.00 98.06 117 LYS A CA 1
ATOM 870 C C . LYS A 1 117 ? -17.539 3.656 0.419 1.00 98.06 117 LYS A C 1
ATOM 872 O O . LYS A 1 117 ? -18.699 3.719 0.025 1.00 98.06 117 LYS A O 1
ATOM 877 N N . ALA A 1 118 ? -16.499 3.597 -0.410 1.00 98.25 118 ALA A N 1
ATOM 878 C CA . ALA A 1 118 ? -16.584 3.474 -1.860 1.00 98.25 118 ALA A CA 1
ATOM 879 C C . ALA A 1 118 ? -15.255 2.932 -2.422 1.00 98.25 118 ALA A C 1
ATOM 881 O O . ALA A 1 118 ? -14.204 3.171 -1.820 1.00 98.25 118 ALA A O 1
ATOM 882 N N . PRO A 1 119 ? -15.262 2.233 -3.572 1.00 98.25 119 PRO A N 1
ATOM 883 C CA . PRO A 1 119 ? -14.031 1.848 -4.253 1.00 98.25 119 PRO A CA 1
ATOM 884 C C . PRO A 1 119 ? -13.320 3.074 -4.847 1.00 98.25 119 PRO A C 1
ATOM 886 O O . PRO A 1 119 ? -13.961 3.969 -5.398 1.00 98.25 119 PRO A O 1
ATOM 889 N N . VAL A 1 120 ? -11.986 3.096 -4.775 1.00 98.31 120 VAL A N 1
ATOM 890 C CA . VAL A 1 120 ? -11.139 4.178 -5.298 1.00 98.31 120 VAL A CA 1
ATOM 891 C C . VAL A 1 120 ? -10.292 3.662 -6.461 1.00 98.31 120 VAL A C 1
ATOM 893 O O . VAL A 1 120 ? -9.746 2.560 -6.419 1.00 98.31 120 VAL A O 1
ATOM 896 N N . ALA A 1 121 ? -10.158 4.473 -7.508 1.00 97.88 121 ALA A N 1
ATOM 897 C CA . ALA A 1 121 ? -9.322 4.177 -8.666 1.00 97.88 121 ALA A CA 1
ATOM 898 C C . ALA A 1 121 ? -8.371 5.340 -8.966 1.00 97.88 121 ALA A C 1
ATOM 900 O O . ALA A 1 121 ? -8.641 6.488 -8.613 1.00 97.88 121 ALA A O 1
ATOM 901 N N . GLY A 1 122 ? -7.262 5.028 -9.635 1.00 96.19 122 GLY A N 1
ATOM 902 C CA . GLY A 1 122 ? -6.209 5.980 -9.967 1.00 96.19 122 GLY A CA 1
ATOM 903 C C . GLY A 1 122 ? -5.786 5.928 -11.436 1.00 96.19 122 GLY A C 1
ATOM 904 O O . GLY A 1 122 ? -5.620 4.853 -12.021 1.00 96.19 122 GLY A O 1
ATOM 905 N N . ILE A 1 123 ? -5.531 7.095 -12.029 1.00 97.12 123 ILE A N 1
ATOM 906 C CA . ILE A 1 123 ? -5.004 7.252 -13.392 1.00 97.12 123 ILE A CA 1
ATOM 907 C C . ILE A 1 123 ? -3.870 8.281 -13.384 1.00 97.12 123 ILE A C 1
ATOM 909 O O . ILE A 1 123 ? -3.865 9.203 -12.573 1.00 97.12 123 ILE A O 1
ATOM 913 N N . ALA A 1 124 ? -2.889 8.112 -14.268 1.00 95.19 124 ALA A N 1
ATOM 914 C CA . ALA A 1 124 ? -1.874 9.127 -14.519 1.00 95.19 124 ALA A CA 1
ATOM 915 C C . ALA A 1 124 ? -2.048 9.680 -15.925 1.00 95.19 124 ALA A C 1
ATOM 917 O O . ALA A 1 124 ? -2.231 8.913 -16.869 1.00 95.19 124 ALA A O 1
ATOM 918 N N . MET A 1 125 ? -1.988 11.002 -16.028 1.00 95.81 125 MET A N 1
ATOM 919 C CA . MET A 1 125 ? -2.219 11.756 -17.253 1.00 95.81 125 MET A CA 1
ATOM 920 C C . MET A 1 125 ? -0.952 12.535 -17.608 1.00 95.81 125 MET A C 1
ATOM 922 O O . MET A 1 125 ? -0.237 12.988 -16.713 1.00 95.81 125 MET A O 1
ATOM 926 N N . GLY A 1 126 ? -0.690 12.691 -18.902 1.00 94.31 126 GLY A N 1
ATOM 927 C CA . GLY A 1 126 ? 0.272 13.650 -19.443 1.00 94.31 126 GLY A CA 1
ATOM 928 C C . GLY A 1 126 ? -0.469 14.677 -20.297 1.00 94.31 126 GLY A C 1
ATOM 929 O O . GLY A 1 126 ? -1.526 14.350 -20.842 1.00 94.31 126 GLY A O 1
ATOM 930 N N . LEU A 1 127 ? 0.067 15.895 -20.373 1.00 87.06 127 LEU A N 1
ATOM 931 C CA . LEU A 1 127 ? -0.355 16.929 -21.318 1.00 87.06 127 LEU A CA 1
ATOM 932 C C . LEU A 1 127 ? 0.757 17.132 -22.349 1.00 87.06 127 LEU A C 1
ATOM 934 O O . LEU A 1 127 ? 1.928 17.185 -21.906 1.00 87.06 127 LEU A 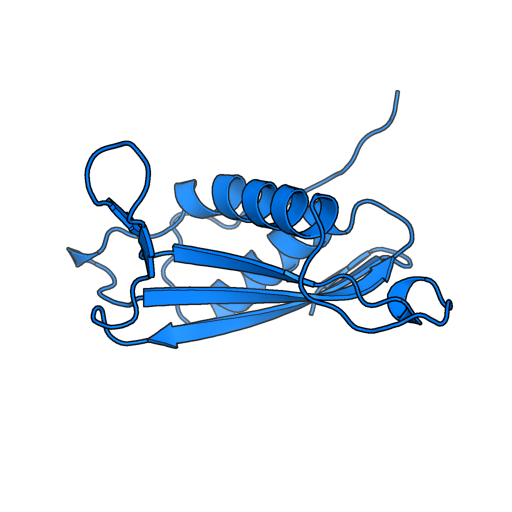O 1
#

Solvent-accessible surface area (backbone atoms only — not comparable to full-atom values): 7086 Å² total; per-residue (Å²): 106,34,76,58,88,60,14,28,16,41,25,48,54,46,81,40,57,66,85,66,34,47,74,43,85,57,99,66,73,77,43,75,38,47,72,43,47,46,39,46,78,52,48,62,20,71,75,46,88,71,86,90,68,80,81,51,73,65,32,51,52,36,12,52,52,32,33,62,67,47,56,80,26,56,57,55,56,92,81,48,73,48,12,38,38,34,41,26,42,37,62,28,58,70,61,60,55,47,27,37,33,32,36,9,38,40,53,23,32,52,73,68,65,48,74,52,76,56,90,56,79,55,82,82,88,85,135

Nearest PDB structures (foldseek):
  3gcm-assembly1_A  TM=9.941E-01  e=8.101E-16  Escherichia coli O139:H28 str. E24377A
  4nbq-assembly1_B  TM=9.909E-01  e=8.101E-16  Coxiella burnetii RSA 493
  6d6k-assembly1_A  TM=9.862E-01  e=9.239E-16  Acinetobacter baumannii
  7ogk-assembly1_B  TM=9.906E-01  e=1.283E-15  Escherichia coli K-12
  6d6k-assembly2_B  TM=9.848E-01  e=1.669E-15  Acinetobacter baumannii

Organism: NCBI:txid588596

Radius of gyration: 14.99 Å; Cα contacts (8 Å, |Δi|>4): 241; chains: 1; bounding box: 39×27×41 Å

Sequence (127 aa):
LFTRGQTQALSICTLGPLGDVQIIDGLGLEESKRFMHHYNFPQFSVGETGPMRGPGRREIGHGALGERALLAVIPDEKDFPYAIRCVSEVLESNGSTSQASICASTLAMMDAGVPIKAPVAGIAMGL

Secondary structure (DSSP, 8-state):
-EEETTEEEEEEEEEE-GGGSEEE--SSS-EEESEEEEEE--GGGGT------S--HHHHHHHHHHHHHHHTTPPPTTTS--EEEEEEEEEE-SS-HHHHHHHHHHHHHHHTT---SS---------

Foldseek 3Di:
DFDDPQWDKAKAKDWAALVPWDWDPDPDDIDTHLEFFFEDDAQVQAPDDDDDDPDDPVRVVLRVVLCVQQVVFQDDCVVPVTRMYMYMYTNHDDAPNSQRSNQNVLVNCVVVVGRTNDRDGGDDDDD

InterPro domains:
  IPR001247 Exoribonuclease, phosphorolytic domain 1 [PF01138] (2-115)
  IPR012162 Polyribonucleotide nucleotidyltransferase [PTHR11252] (1-127)
  IPR020568 Ribosomal protein uS5 domain 2-type superfamily [SSF54211] (1-117)
  IPR027408 PNPase/RNase PH domain superfamily [G3DSA:3.30.230.70] (1-127)

Mean predicted aligned error: 2.88 Å